Protein AF-A0A5N6THV1-F1 (afdb_monomer_lite)

Foldseek 3Di:
DDDDDWEADPDDLDLLCVLPDDYDDDPPLCDPPLCVLAVVSDPRSPGSLVCCVVPFCVPFFDPDPPRSVQLNVLSVVCVVQQDDQPDDDPVSLVVNQVSLLVVQVVVQVCCVPDLESTDDDDGSSLVSCLSSLVCQCVSNCVPPVDHHDHHPSSVVVNVVSVVD

Secondary structure (DSSP, 8-state):
-PPPPP---SS-SSHHHHTT-----SGGGGSTTHHHH-TT--SSSS-HHHHIIIIIHHHHS--STTHHHHHHHHHHHHHHHS-PPPS--HHHHHHHHHHHHHHHHHHHHHTSS-SSSSTTS--HHHHTTHHHHHHHIIIIIHHHS------HHHHHHHHHHHT-

Organism: Aspergillus avenaceus (NCBI:txid36643)

Radius of gyration: 16.64 Å; chains: 1; bounding box: 42×34×40 Å

InterPro domains:
  IPR004046 Glutathione S-transferase, C-terminal [PF00043] (98-155)
  IPR036282 Glutathione S-transferase, C-terminal domain superfamily [SSF47616] (71-153)

Sequence (164 aa):
MQPITLYVYPIGPGPNPWKVAISPSFDDVKQSPLLDLNANGRLPAVESGTIANYVIIHKISYHTFPKCHFTQQWLHFQMSGQGPQPIPQPVTIERYTAEVNRQTNVLNKVLEDREWLVGDRCTFADLCFVPWQDMVPFMLGEATGKQPEVNKVLQEKRKAMAEM

pLDDT: mean 71.25, std 14.42, range [35.53, 94.12]

Structure (mmCIF, N/CA/C/O backbone):
data_AF-A0A5N6THV1-F1
#
_entry.id   AF-A0A5N6THV1-F1
#
loop_
_atom_site.group_PDB
_atom_site.id
_atom_site.type_symbol
_atom_site.label_atom_id
_atom_site.label_alt_id
_atom_site.label_comp_id
_atom_site.label_asym_id
_atom_site.label_entity_id
_atom_site.label_seq_id
_atom_site.pdbx_PDB_ins_code
_atom_site.Cartn_x
_atom_site.Cartn_y
_atom_site.Cartn_z
_atom_site.occupancy
_atom_site.B_iso_or_equiv
_atom_site.auth_seq_id
_atom_site.auth_comp_id
_atom_site.auth_asym_id
_atom_site.auth_atom_id
_atom_site.pdbx_PDB_model_num
ATOM 1 N N . MET A 1 1 ? 24.265 -10.503 -9.768 1.00 46.81 1 MET A N 1
ATOM 2 C CA . MET A 1 1 ? 23.799 -9.171 -9.316 1.00 46.81 1 MET A CA 1
ATOM 3 C C . MET A 1 1 ? 24.765 -8.677 -8.258 1.00 46.81 1 MET A C 1
ATOM 5 O O . MET A 1 1 ? 25.197 -9.501 -7.461 1.00 46.81 1 MET A O 1
ATOM 9 N N . GLN A 1 2 ? 25.123 -7.391 -8.264 1.00 43.06 2 GLN A N 1
ATOM 10 C CA . GLN A 1 2 ? 25.889 -6.817 -7.155 1.00 43.06 2 GLN A CA 1
ATOM 11 C C . GLN A 1 2 ? 24.985 -6.629 -5.921 1.00 43.06 2 GLN A C 1
ATOM 13 O O . GLN A 1 2 ? 23.782 -6.413 -6.098 1.00 43.06 2 GLN A O 1
ATOM 18 N N . PRO A 1 3 ? 25.524 -6.739 -4.693 1.00 49.31 3 PRO A N 1
ATOM 19 C CA . PRO A 1 3 ? 24.779 -6.442 -3.474 1.00 49.31 3 PRO A CA 1
ATOM 20 C C . PRO A 1 3 ? 24.289 -4.990 -3.484 1.00 49.31 3 PRO A C 1
ATOM 22 O O . PRO A 1 3 ? 25.045 -4.085 -3.830 1.00 49.31 3 PRO A O 1
ATOM 25 N N . ILE A 1 4 ? 23.029 -4.772 -3.108 1.00 53.16 4 ILE A N 1
ATOM 26 C CA . ILE A 1 4 ? 22.456 -3.433 -2.950 1.00 53.16 4 ILE A CA 1
ATOM 27 C C . ILE A 1 4 ? 22.492 -3.100 -1.462 1.00 53.16 4 ILE A C 1
ATOM 29 O O . ILE A 1 4 ? 21.838 -3.775 -0.668 1.00 53.16 4 ILE A O 1
ATOM 33 N N . THR A 1 5 ? 23.243 -2.065 -1.093 1.00 54.91 5 THR A N 1
ATOM 34 C CA . THR A 1 5 ? 23.217 -1.510 0.263 1.00 54.91 5 THR A CA 1
ATOM 35 C C . THR A 1 5 ? 22.026 -0.574 0.380 1.00 54.91 5 THR A C 1
ATOM 37 O O . THR A 1 5 ? 21.931 0.415 -0.346 1.00 54.91 5 THR A O 1
ATOM 40 N N . LEU A 1 6 ? 21.107 -0.894 1.284 1.00 54.53 6 LEU A N 1
ATOM 41 C CA . LEU A 1 6 ? 19.957 -0.058 1.578 1.00 54.53 6 LEU A CA 1
ATOM 42 C C . LEU A 1 6 ? 20.162 0.683 2.900 1.00 54.53 6 LEU A C 1
ATOM 44 O O . LEU A 1 6 ? 20.588 0.084 3.880 1.00 54.53 6 LEU A O 1
ATOM 48 N N . TYR A 1 7 ? 19.793 1.964 2.925 1.00 55.41 7 TYR A N 1
ATOM 49 C CA . TYR A 1 7 ? 19.785 2.795 4.127 1.00 55.41 7 TYR A CA 1
ATOM 50 C C . TYR A 1 7 ? 18.351 3.199 4.491 1.00 55.41 7 TYR A C 1
ATOM 52 O O . TYR A 1 7 ? 17.634 3.819 3.703 1.00 55.41 7 TYR A O 1
ATOM 60 N N . VAL A 1 8 ? 17.943 2.837 5.698 1.00 52.19 8 VAL A N 1
ATOM 61 C CA . VAL A 1 8 ? 16.589 2.933 6.278 1.00 52.19 8 VAL A CA 1
ATOM 62 C C . VAL A 1 8 ? 16.701 2.982 7.801 1.00 52.19 8 VAL A C 1
ATOM 64 O O . VAL A 1 8 ? 17.725 2.600 8.343 1.00 52.19 8 VAL A O 1
ATOM 67 N N . TYR A 1 9 ? 15.654 3.386 8.511 1.00 55.97 9 TYR A N 1
ATOM 68 C CA . TYR A 1 9 ? 15.658 3.321 9.974 1.00 55.97 9 TYR A CA 1
ATOM 69 C C . TYR A 1 9 ? 15.409 1.893 10.487 1.00 55.97 9 TYR A C 1
ATOM 71 O O . TYR A 1 9 ? 14.667 1.153 9.837 1.00 55.97 9 TYR A O 1
ATOM 79 N N . PRO A 1 10 ? 15.953 1.521 11.663 1.00 44.00 10 PRO A N 1
ATOM 80 C CA . PRO A 1 10 ? 15.661 0.237 12.296 1.00 44.00 10 PRO A CA 1
ATOM 81 C C . PRO A 1 10 ? 14.198 0.171 12.722 1.00 44.00 10 PRO A C 1
ATOM 83 O O . PRO A 1 10 ? 13.572 -0.866 12.560 1.00 44.00 10 PRO A O 1
ATOM 86 N N . ILE A 1 11 ? 13.653 1.284 13.223 1.00 49.47 11 ILE A N 1
ATOM 87 C CA . ILE A 1 11 ? 12.260 1.461 13.642 1.00 49.47 11 ILE A CA 1
ATOM 88 C C . ILE A 1 11 ? 11.998 2.978 13.610 1.00 49.47 11 ILE A C 1
ATOM 90 O O . ILE A 1 11 ? 12.449 3.703 14.490 1.00 49.47 11 ILE A O 1
ATOM 94 N N . GLY A 1 12 ? 11.358 3.493 12.558 1.00 49.97 12 GLY A N 1
ATOM 95 C CA . GLY A 1 12 ? 10.967 4.910 12.453 1.00 49.97 12 GLY A CA 1
ATOM 96 C C . GLY A 1 12 ? 9.441 5.067 12.463 1.00 49.97 12 GLY A C 1
ATOM 97 O O . GLY A 1 12 ? 8.751 4.117 12.097 1.00 49.97 12 GLY A O 1
ATOM 98 N N . PRO A 1 13 ? 8.880 6.248 12.800 1.00 51.66 13 PRO A N 1
ATOM 99 C CA . PRO A 1 13 ? 7.427 6.452 12.939 1.00 51.66 13 PRO A CA 1
ATOM 100 C C . PRO A 1 13 ? 6.667 6.465 11.600 1.00 51.66 13 PRO A C 1
ATOM 102 O O . PRO A 1 13 ? 5.475 6.753 11.558 1.00 51.66 13 PRO A O 1
ATOM 105 N N . GLY A 1 14 ? 7.361 6.229 10.486 1.00 55.00 14 GLY A N 1
ATOM 106 C CA . GLY A 1 14 ? 6.813 6.321 9.143 1.00 55.00 14 GLY A CA 1
ATOM 107 C C . GLY A 1 14 ? 6.746 4.950 8.462 1.00 55.00 14 GLY A C 1
ATOM 108 O O . GLY A 1 14 ? 7.653 4.141 8.628 1.00 55.00 14 GLY A O 1
ATOM 109 N N . PRO A 1 15 ? 5.740 4.698 7.618 1.00 60.28 15 PRO A N 1
ATOM 110 C CA . PRO A 1 15 ? 5.576 3.430 6.895 1.00 60.28 15 PRO A CA 1
ATOM 111 C C . PRO A 1 15 ? 6.500 3.268 5.672 1.00 60.28 15 PRO A C 1
ATOM 113 O O . PRO A 1 15 ? 6.574 2.190 5.088 1.00 60.28 15 PRO A O 1
ATOM 116 N N . ASN A 1 16 ? 7.216 4.318 5.251 1.00 59.78 16 ASN A N 1
ATOM 117 C CA . ASN A 1 16 ? 8.070 4.278 4.054 1.00 59.78 16 ASN A CA 1
ATOM 118 C C . ASN A 1 16 ? 9.342 3.409 4.195 1.00 59.78 16 ASN A C 1
ATOM 120 O O . ASN A 1 16 ? 9.641 2.684 3.250 1.00 59.78 16 ASN A O 1
ATOM 124 N N . PRO A 1 17 ? 10.083 3.421 5.321 1.00 57.38 17 PRO A N 1
ATOM 125 C CA . PRO A 1 17 ? 11.212 2.513 5.553 1.00 57.38 17 PRO A CA 1
ATOM 126 C C . PRO A 1 17 ? 10.825 1.027 5.576 1.00 57.38 17 PRO A C 1
ATOM 128 O O . PRO A 1 17 ? 11.549 0.214 5.009 1.00 57.38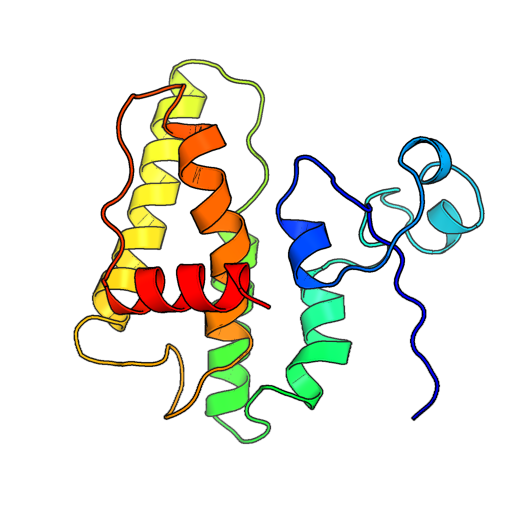 17 PRO A O 1
ATOM 131 N N . TRP A 1 18 ? 9.660 0.674 6.135 1.00 56.53 18 TRP A N 1
ATOM 132 C CA . TRP A 1 18 ? 9.138 -0.705 6.147 1.00 56.53 18 TRP A CA 1
ATOM 133 C C . TRP A 1 18 ? 8.945 -1.292 4.749 1.00 56.53 18 TRP A C 1
ATOM 135 O O . TRP A 1 18 ? 8.995 -2.503 4.575 1.00 56.53 18 TRP A O 1
ATOM 145 N N . LYS A 1 19 ? 8.786 -0.444 3.725 1.00 57.22 19 LYS A N 1
ATOM 146 C CA . LYS A 1 19 ? 8.718 -0.909 2.335 1.00 57.22 19 LYS A CA 1
ATOM 147 C C . LYS A 1 19 ? 10.029 -1.533 1.853 1.00 57.22 19 LYS A C 1
ATOM 149 O O . LYS A 1 19 ? 10.015 -2.169 0.803 1.00 57.22 19 LYS A O 1
ATOM 154 N N . VAL A 1 20 ? 11.154 -1.300 2.539 1.00 56.88 20 VAL A N 1
ATOM 155 C CA . VAL A 1 20 ? 12.478 -1.614 1.989 1.00 56.88 20 VAL A CA 1
ATOM 156 C C . VAL A 1 20 ? 13.521 -2.188 2.998 1.00 56.88 20 VAL A C 1
ATOM 158 O O . VAL A 1 20 ? 14.424 -2.863 2.534 1.00 56.88 20 VAL A O 1
ATOM 161 N N . ALA A 1 21 ? 13.414 -2.028 4.328 1.00 55.06 21 ALA A N 1
ATOM 162 C CA . ALA A 1 21 ? 14.525 -1.897 5.318 1.00 55.06 21 ALA A CA 1
ATOM 163 C C . ALA A 1 21 ? 15.512 -3.036 5.794 1.00 55.06 21 ALA A C 1
ATOM 165 O O . ALA A 1 21 ? 15.049 -4.107 6.167 1.00 55.06 21 ALA A O 1
ATOM 166 N N . ILE A 1 22 ? 16.834 -2.685 5.972 1.00 35.53 22 ILE A N 1
ATOM 167 C CA . ILE A 1 22 ? 17.839 -2.959 7.085 1.00 35.53 22 ILE A CA 1
ATOM 168 C C . ILE A 1 22 ? 18.781 -1.706 7.312 1.00 35.53 22 ILE A C 1
ATOM 170 O O . ILE A 1 22 ? 19.116 -1.044 6.338 1.00 35.53 22 ILE A O 1
ATOM 174 N N . SER A 1 23 ? 19.231 -1.390 8.556 1.00 43.69 23 SER A N 1
ATOM 175 C CA . SER A 1 23 ? 19.341 -0.049 9.240 1.00 43.69 23 SER A CA 1
ATOM 176 C C . SER A 1 23 ? 20.681 0.765 9.376 1.00 43.69 23 SER A C 1
ATOM 178 O O . SER A 1 23 ? 21.702 0.160 9.705 1.00 43.69 23 SER A O 1
ATOM 180 N N . PRO A 1 24 ? 20.652 2.138 9.356 1.00 43.88 24 PRO A N 1
ATOM 181 C CA . PRO A 1 24 ? 21.343 3.028 10.353 1.00 43.88 24 PRO A CA 1
ATOM 182 C C . PRO A 1 24 ? 20.453 4.062 11.137 1.00 43.88 24 PRO A C 1
ATOM 184 O O . PRO A 1 24 ? 19.241 4.134 10.942 1.00 43.88 24 PRO A O 1
ATOM 187 N N . SER A 1 25 ? 21.056 4.860 12.049 1.00 48.34 25 SER A N 1
ATOM 188 C CA . SER A 1 25 ? 20.403 5.765 13.040 1.00 48.34 25 SER A CA 1
ATOM 189 C C . SER A 1 25 ? 19.828 7.097 12.488 1.00 48.34 25 SER A C 1
ATOM 191 O O . SER A 1 25 ? 20.113 7.488 11.357 1.00 48.34 25 SER A O 1
ATOM 193 N N . PHE A 1 26 ? 18.987 7.790 13.280 1.00 50.44 26 PHE A N 1
ATOM 194 C CA . PHE A 1 26 ? 18.205 8.974 12.866 1.00 50.44 26 PHE A CA 1
ATOM 195 C C . PHE A 1 26 ? 19.014 10.269 12.710 1.00 50.44 26 PHE A C 1
ATOM 197 O O . PHE A 1 26 ? 18.679 11.091 11.854 1.00 50.44 26 PHE A O 1
ATOM 204 N N . ASP A 1 27 ? 20.083 10.434 13.484 1.00 58.34 27 ASP A N 1
ATOM 205 C CA . ASP A 1 27 ? 20.807 11.709 13.582 1.00 58.34 27 ASP A CA 1
ATOM 206 C C . ASP A 1 27 ? 21.721 11.970 12.370 1.00 58.34 27 ASP A C 1
ATOM 208 O O . ASP A 1 27 ? 22.050 13.114 12.048 1.00 58.34 27 ASP A O 1
ATOM 212 N N . ASP A 1 28 ? 22.047 10.917 11.618 1.00 60.56 28 ASP A N 1
ATOM 213 C CA . ASP A 1 28 ? 23.065 10.948 10.565 1.00 60.56 28 ASP A CA 1
ATOM 214 C C . ASP A 1 28 ? 22.511 11.349 9.181 1.00 60.56 28 ASP A C 1
ATOM 216 O O . ASP A 1 28 ? 23.264 11.631 8.249 1.00 60.56 28 ASP A O 1
ATOM 220 N N . VAL A 1 29 ? 21.184 11.414 9.009 1.00 62.56 29 VAL A N 1
ATOM 221 C CA . VAL A 1 29 ? 20.535 11.533 7.678 1.00 62.56 29 VAL A CA 1
ATOM 222 C C . VAL A 1 29 ? 20.649 12.911 7.033 1.00 62.56 29 VAL A C 1
ATOM 224 O O . VAL A 1 29 ? 20.341 13.079 5.852 1.00 62.56 29 VAL A O 1
ATOM 227 N N . LYS A 1 30 ? 21.052 13.913 7.818 1.00 67.06 30 LYS A N 1
ATOM 228 C CA . LYS A 1 30 ? 21.312 15.282 7.355 1.00 67.06 30 LYS A CA 1
ATOM 229 C C . LYS A 1 30 ? 22.799 15.560 7.138 1.00 67.06 30 LYS A C 1
ATOM 231 O O . LYS A 1 30 ? 23.146 16.687 6.804 1.00 67.06 30 LYS A O 1
ATOM 236 N N . GLN A 1 31 ? 23.655 14.559 7.321 1.00 66.56 31 GLN A N 1
ATOM 237 C CA . GLN A 1 31 ? 25.098 14.672 7.153 1.00 66.56 31 GLN A CA 1
ATOM 238 C C . GLN A 1 31 ? 25.563 13.899 5.911 1.00 66.56 31 GLN A C 1
ATOM 240 O O . GLN A 1 31 ? 24.892 12.982 5.426 1.00 66.56 31 GLN A O 1
ATOM 245 N N . SER A 1 32 ? 26.722 14.283 5.375 1.00 65.06 32 SER A N 1
ATOM 246 C CA . SER A 1 32 ? 27.423 13.477 4.368 1.00 65.06 32 SER A CA 1
ATOM 247 C C . SER A 1 32 ? 27.822 12.125 4.988 1.00 65.06 32 SER A C 1
ATOM 249 O O . SER A 1 32 ? 28.188 12.091 6.166 1.00 65.06 32 SER A O 1
ATOM 251 N N . PRO A 1 33 ? 27.736 11.000 4.250 1.00 65.25 33 PRO A N 1
ATOM 252 C CA . PRO A 1 33 ? 27.449 10.888 2.813 1.00 65.25 33 PRO A CA 1
ATOM 253 C C . PRO A 1 33 ? 25.958 10.751 2.460 1.00 65.25 33 PRO A C 1
ATOM 255 O O . PRO A 1 33 ? 25.606 10.703 1.284 1.00 65.25 33 PRO A O 1
ATOM 258 N N . LEU A 1 34 ? 25.055 10.668 3.443 1.00 63.53 34 LEU A N 1
ATOM 259 C CA . LEU A 1 34 ? 23.628 10.425 3.191 1.00 63.53 34 LEU A CA 1
ATOM 260 C C . LEU A 1 34 ? 22.935 11.614 2.521 1.00 63.53 34 LEU A C 1
ATOM 262 O O . LEU A 1 34 ? 22.082 11.405 1.661 1.00 63.53 34 LEU A O 1
ATOM 266 N N . LEU A 1 35 ? 23.327 12.844 2.862 1.00 66.44 35 LEU A N 1
ATOM 267 C CA . LEU A 1 35 ? 22.837 14.048 2.188 1.00 66.44 35 LEU A CA 1
ATOM 268 C C . LEU A 1 35 ? 23.281 14.114 0.715 1.00 66.44 35 LEU A C 1
ATOM 270 O O . LEU A 1 35 ? 22.527 14.590 -0.131 1.00 66.44 35 LEU A O 1
ATOM 274 N N . ASP A 1 36 ? 24.465 13.581 0.401 1.00 69.62 36 ASP A N 1
ATOM 275 C CA . ASP A 1 36 ? 24.992 13.540 -0.970 1.00 69.62 36 ASP A CA 1
ATOM 276 C C . ASP A 1 36 ? 24.231 12.519 -1.833 1.00 69.62 36 ASP A C 1
ATOM 278 O O . ASP A 1 36 ? 24.086 12.692 -3.042 1.00 69.62 36 ASP A O 1
ATOM 282 N N . LEU A 1 37 ? 23.702 11.465 -1.201 1.00 65.19 37 LEU A N 1
ATOM 283 C CA . LEU A 1 37 ? 22.850 10.455 -1.834 1.00 65.19 37 LEU A CA 1
ATOM 284 C C . LEU A 1 37 ? 21.379 10.890 -1.916 1.00 65.19 37 LEU A C 1
ATOM 286 O O . LEU A 1 37 ? 20.694 10.551 -2.880 1.00 65.19 37 LEU A O 1
ATOM 290 N N . ASN A 1 38 ? 20.895 11.635 -0.917 1.00 66.25 38 ASN A N 1
ATOM 291 C CA . ASN A 1 38 ? 19.553 12.198 -0.872 1.00 66.25 38 ASN A CA 1
ATOM 292 C C . ASN A 1 38 ? 19.580 13.673 -0.482 1.00 66.25 38 ASN A C 1
ATOM 294 O O . ASN A 1 38 ? 19.560 14.006 0.704 1.00 66.25 38 ASN A O 1
ATOM 298 N N . ALA A 1 39 ? 19.474 14.565 -1.464 1.00 65.81 39 ALA A N 1
ATOM 299 C CA . ALA A 1 39 ? 19.379 15.999 -1.200 1.00 65.81 39 ALA A CA 1
ATOM 300 C C . ALA A 1 39 ? 18.146 16.385 -0.347 1.00 65.81 39 ALA A C 1
ATOM 302 O O . ALA A 1 39 ? 18.146 17.425 0.308 1.00 65.81 39 ALA A O 1
ATOM 303 N N . ASN A 1 40 ? 17.099 15.545 -0.296 1.00 65.88 40 ASN A N 1
ATOM 304 C CA . ASN A 1 40 ? 15.937 15.737 0.585 1.00 65.88 40 ASN A CA 1
ATOM 305 C C . ASN A 1 40 ? 16.284 15.450 2.068 1.00 65.88 40 ASN A C 1
ATOM 307 O O . ASN A 1 40 ? 15.559 15.837 2.992 1.00 65.88 40 ASN A O 1
ATOM 311 N N . GLY A 1 41 ? 17.395 14.747 2.323 1.00 62.78 41 GLY A N 1
ATOM 312 C CA . GLY A 1 41 ? 17.841 14.310 3.646 1.00 62.78 41 GLY A CA 1
ATOM 313 C C . GLY A 1 41 ? 16.758 13.525 4.387 1.00 62.78 41 GLY A C 1
ATOM 314 O O . GLY A 1 41 ? 16.507 13.778 5.566 1.00 62.78 41 GLY A O 1
ATOM 315 N N . ARG A 1 42 ? 16.010 12.687 3.664 1.00 62.38 42 ARG A N 1
ATOM 316 C CA . ARG A 1 42 ? 14.976 11.794 4.203 1.00 62.38 42 ARG A CA 1
ATOM 317 C C . ARG A 1 42 ? 15.416 10.353 3.985 1.00 62.38 42 ARG A C 1
ATOM 319 O O . ARG A 1 42 ? 16.215 10.085 3.090 1.00 62.38 42 ARG A O 1
ATOM 326 N N . LEU A 1 43 ? 14.881 9.426 4.774 1.00 57.88 43 LEU A N 1
ATOM 327 C CA . LEU A 1 43 ? 15.020 8.004 4.475 1.00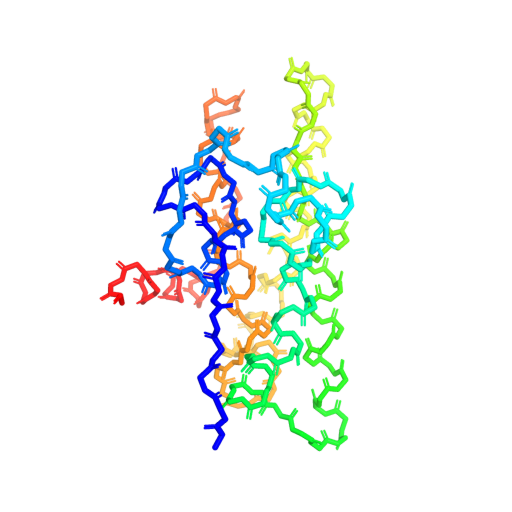 57.88 43 LEU A CA 1
ATOM 328 C C . LEU A 1 43 ? 13.710 7.392 3.957 1.00 57.88 43 LEU A C 1
ATOM 330 O O . LEU A 1 43 ? 12.626 7.815 4.377 1.00 57.88 43 LEU A O 1
ATOM 334 N N . PRO A 1 44 ? 13.800 6.361 3.096 1.00 55.34 44 PRO A N 1
ATOM 335 C CA . PRO A 1 44 ? 15.037 5.838 2.495 1.00 55.34 44 PRO A CA 1
ATOM 336 C C . PRO A 1 44 ? 15.759 6.871 1.609 1.00 55.34 44 PRO A C 1
ATOM 338 O O . PRO A 1 44 ? 15.136 7.805 1.109 1.00 55.34 44 PRO A O 1
ATOM 341 N N . ALA A 1 45 ? 17.089 6.751 1.494 1.00 52.41 45 ALA A N 1
ATOM 342 C CA . ALA A 1 45 ? 17.926 7.738 0.794 1.00 52.41 45 ALA A CA 1
ATOM 343 C C . ALA A 1 45 ? 17.543 7.892 -0.695 1.00 52.41 45 ALA A C 1
ATOM 345 O O . ALA A 1 45 ? 17.726 8.936 -1.303 1.00 52.41 45 ALA A O 1
ATOM 346 N N . VAL A 1 46 ? 16.932 6.869 -1.283 1.00 54.84 46 VAL A N 1
ATOM 347 C CA . VAL A 1 46 ? 16.216 6.993 -2.554 1.00 54.84 46 VAL A CA 1
ATOM 348 C C . VAL A 1 46 ? 14.727 6.865 -2.252 1.00 54.84 46 VAL A C 1
ATOM 350 O O . VAL A 1 46 ? 14.346 6.059 -1.406 1.00 54.84 46 VAL A O 1
ATOM 353 N N . GLU A 1 47 ? 13.883 7.646 -2.929 1.00 60.47 47 GLU A N 1
ATOM 354 C CA . GLU A 1 47 ? 12.428 7.612 -2.740 1.00 60.47 47 GLU A CA 1
ATOM 355 C C . GLU A 1 47 ? 11.899 6.169 -2.724 1.00 60.47 47 GLU A C 1
ATOM 357 O O . GLU A 1 47 ? 12.192 5.375 -3.620 1.00 60.47 47 GLU A O 1
ATOM 362 N N . SER A 1 48 ? 11.116 5.816 -1.698 1.00 60.53 48 SER A N 1
ATOM 363 C CA . SER A 1 48 ? 10.702 4.421 -1.453 1.00 60.53 48 SER A CA 1
ATOM 364 C C . SER A 1 48 ? 9.968 3.787 -2.643 1.00 60.53 48 SER A C 1
ATOM 366 O O . SER A 1 48 ? 10.144 2.601 -2.911 1.00 60.53 48 SER A O 1
ATOM 368 N N . GLY A 1 49 ? 9.212 4.580 -3.411 1.00 55.91 49 GLY A N 1
ATOM 369 C CA . GLY A 1 49 ? 8.584 4.139 -4.659 1.00 55.91 49 GLY A CA 1
ATOM 370 C C . GLY A 1 49 ? 9.581 3.864 -5.786 1.00 55.91 49 GLY A C 1
ATOM 371 O O . GLY A 1 49 ? 9.404 2.922 -6.551 1.00 55.91 49 GLY A O 1
ATOM 372 N N . THR A 1 50 ? 10.673 4.624 -5.858 1.00 59.53 50 THR A N 1
ATOM 373 C CA . THR A 1 50 ? 11.762 4.415 -6.822 1.00 59.53 50 THR A CA 1
ATOM 374 C C . THR A 1 50 ? 12.600 3.190 -6.457 1.00 59.53 50 THR A C 1
ATOM 376 O O . THR A 1 50 ? 12.944 2.403 -7.335 1.00 59.53 50 THR A O 1
ATOM 379 N N . ILE A 1 51 ? 12.862 2.954 -5.167 1.00 60.72 51 ILE A N 1
ATOM 380 C CA . ILE A 1 51 ? 13.501 1.709 -4.707 1.00 60.72 51 ILE A CA 1
ATOM 381 C C . ILE A 1 51 ? 12.588 0.509 -4.960 1.00 60.72 51 ILE A C 1
ATOM 383 O O . ILE A 1 51 ? 13.062 -0.518 -5.441 1.00 60.72 51 ILE A O 1
ATOM 387 N N . ALA A 1 52 ? 11.282 0.631 -4.704 1.00 56.97 52 ALA A N 1
ATOM 388 C CA . ALA A 1 52 ? 10.323 -0.413 -5.051 1.00 56.97 52 ALA A CA 1
ATOM 389 C C . ALA A 1 52 ? 10.349 -0.699 -6.563 1.00 56.97 52 ALA A C 1
ATOM 391 O O . ALA A 1 52 ? 10.439 -1.862 -6.958 1.00 56.97 52 ALA A O 1
ATOM 392 N N . ASN A 1 53 ? 10.382 0.348 -7.398 1.00 59.06 53 ASN A N 1
ATOM 393 C CA . ASN A 1 53 ? 10.537 0.225 -8.848 1.00 59.06 53 ASN A CA 1
ATOM 394 C C . ASN A 1 53 ? 11.840 -0.481 -9.262 1.00 59.06 53 ASN A C 1
ATOM 396 O O . ASN A 1 53 ? 11.830 -1.250 -10.216 1.00 59.06 53 ASN A O 1
ATOM 400 N N . TYR A 1 54 ? 12.949 -0.251 -8.558 1.00 59.94 54 TYR A N 1
ATOM 401 C CA . TYR A 1 54 ? 14.259 -0.788 -8.939 1.00 59.94 54 TYR A CA 1
ATOM 402 C C . TYR A 1 54 ? 14.555 -2.185 -8.361 1.00 59.94 54 TYR A C 1
ATOM 404 O O . TYR A 1 54 ? 15.101 -3.042 -9.046 1.00 59.94 54 TYR A O 1
ATOM 412 N N . VAL A 1 55 ? 14.202 -2.454 -7.103 1.00 55.72 55 VAL A N 1
ATOM 413 C CA . VAL A 1 55 ? 14.586 -3.688 -6.386 1.00 55.72 55 VAL A CA 1
ATOM 414 C C . VAL A 1 55 ? 13.451 -4.709 -6.355 1.00 55.72 55 VAL A C 1
ATOM 416 O O . VAL A 1 55 ? 13.682 -5.912 -6.493 1.00 55.72 55 VAL A O 1
ATOM 419 N N . ILE A 1 56 ? 12.217 -4.237 -6.173 1.00 56.28 56 ILE A N 1
ATOM 420 C CA . ILE A 1 56 ? 11.069 -5.087 -5.848 1.00 56.28 56 ILE A CA 1
ATOM 421 C C . ILE A 1 56 ? 10.289 -5.458 -7.115 1.00 56.28 56 ILE A C 1
ATOM 423 O O . ILE A 1 56 ? 9.920 -6.624 -7.274 1.00 56.28 56 ILE A O 1
ATOM 427 N N . ILE A 1 57 ? 10.131 -4.536 -8.077 1.00 55.38 57 ILE A N 1
ATOM 428 C CA . ILE A 1 57 ? 9.479 -4.840 -9.364 1.00 55.38 57 ILE A CA 1
ATOM 429 C C . ILE A 1 57 ? 10.186 -5.981 -10.089 1.00 55.38 57 ILE A C 1
ATOM 431 O O . ILE A 1 57 ? 9.521 -6.875 -10.607 1.00 55.38 57 ILE A O 1
ATOM 435 N N . HIS A 1 58 ? 11.519 -6.015 -10.081 1.00 56.19 58 HIS A N 1
ATOM 436 C CA . HIS A 1 58 ? 12.269 -7.058 -10.781 1.00 56.19 58 HIS A CA 1
ATOM 437 C C . HIS A 1 58 ? 12.095 -8.465 -10.192 1.00 56.19 58 HIS A C 1
ATOM 439 O O . HIS A 1 58 ? 12.238 -9.434 -10.937 1.00 56.19 58 HIS A O 1
ATOM 445 N N . LYS A 1 59 ? 11.719 -8.602 -8.912 1.00 65.62 59 LYS A N 1
ATOM 446 C CA . LYS A 1 59 ? 11.532 -9.910 -8.257 1.00 65.62 59 LYS A CA 1
ATOM 447 C C . LYS A 1 59 ? 10.067 -10.319 -8.083 1.00 65.62 59 LYS A C 1
ATOM 449 O O . LYS A 1 59 ? 9.754 -11.489 -8.275 1.00 65.62 59 LYS A O 1
ATOM 454 N N . ILE A 1 60 ? 9.174 -9.383 -7.748 1.00 73.44 60 ILE A N 1
ATOM 455 C CA . ILE A 1 60 ? 7.773 -9.667 -7.379 1.00 73.44 60 ILE A CA 1
ATOM 456 C C . ILE A 1 60 ? 6.767 -8.778 -8.132 1.00 73.44 60 ILE A C 1
ATOM 458 O O . ILE A 1 60 ? 5.842 -8.201 -7.559 1.00 73.44 60 ILE A O 1
ATOM 462 N N . SER A 1 61 ? 6.942 -8.669 -9.451 1.00 82.19 61 SER A N 1
ATOM 463 C CA . SER A 1 61 ? 5.975 -8.027 -10.348 1.00 82.19 61 SER A CA 1
ATOM 464 C C . SER A 1 61 ? 5.789 -8.787 -11.663 1.00 82.19 61 SER A C 1
ATOM 466 O O . SER A 1 61 ? 6.482 -9.767 -11.951 1.00 82.19 61 SER A O 1
ATOM 468 N N . TYR A 1 62 ? 4.820 -8.347 -12.462 1.00 86.06 62 TYR A N 1
ATOM 469 C CA . TYR A 1 62 ? 4.734 -8.674 -13.879 1.00 86.06 62 TYR A CA 1
ATOM 470 C C . TYR A 1 62 ? 5.663 -7.775 -14.697 1.00 86.06 62 TYR A C 1
ATOM 472 O O . TYR A 1 62 ? 5.789 -6.584 -14.422 1.00 86.06 62 TYR A O 1
ATOM 480 N N . HIS A 1 63 ? 6.239 -8.346 -15.756 1.00 86.19 63 HIS A N 1
ATOM 481 C CA . HIS A 1 63 ? 7.140 -7.653 -16.691 1.00 86.19 63 HIS A CA 1
ATOM 482 C C . HIS A 1 63 ? 6.533 -7.450 -18.078 1.00 86.19 63 HIS A C 1
ATOM 484 O O . HIS A 1 63 ? 7.104 -6.765 -18.918 1.00 86.19 63 HIS A O 1
ATOM 490 N N . THR A 1 64 ? 5.364 -8.038 -18.324 1.00 87.75 64 THR A N 1
ATOM 491 C CA . THR A 1 64 ? 4.685 -7.994 -19.616 1.00 87.75 64 THR A CA 1
ATOM 492 C C . THR A 1 64 ? 3.543 -6.988 -19.618 1.00 87.75 64 THR A C 1
ATOM 494 O O . THR A 1 64 ? 2.859 -6.766 -18.612 1.00 87.75 64 THR A O 1
ATOM 497 N N . PHE A 1 65 ? 3.317 -6.387 -20.784 1.00 89.56 65 PHE A N 1
ATOM 498 C CA . PHE A 1 65 ? 2.152 -5.549 -21.027 1.00 89.56 65 PHE A CA 1
ATOM 499 C C . PHE A 1 65 ? 0.858 -6.393 -21.010 1.00 89.56 65 PHE A C 1
ATOM 501 O O . PHE A 1 65 ? 0.870 -7.516 -21.517 1.00 89.56 65 PHE A O 1
ATOM 508 N N . PRO A 1 66 ? -0.264 -5.885 -20.455 1.00 92.56 66 PRO A N 1
ATOM 509 C CA . PRO A 1 66 ? -0.414 -4.601 -19.755 1.00 92.56 66 PRO A CA 1
ATOM 510 C C . PRO A 1 66 ? -0.122 -4.676 -18.247 1.00 92.56 66 PRO A C 1
ATOM 512 O O . PRO A 1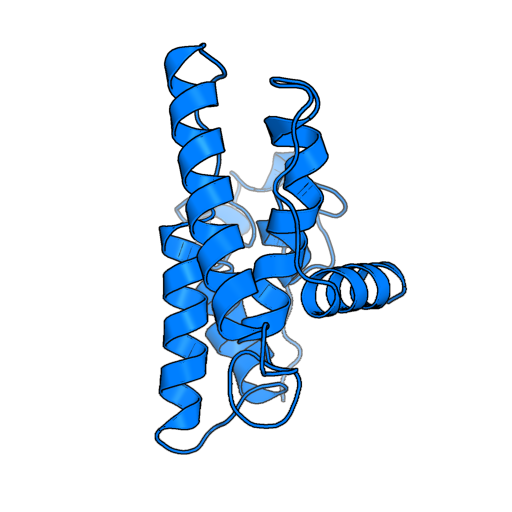 66 ? -0.073 -3.646 -17.577 1.00 92.56 66 PRO A O 1
ATOM 515 N N . LYS A 1 67 ? 0.077 -5.881 -17.697 1.00 92.25 67 LYS A N 1
ATOM 516 C CA . LYS A 1 67 ? 0.124 -6.125 -16.247 1.00 92.25 67 LYS A CA 1
ATOM 517 C C . LYS A 1 67 ? 1.206 -5.312 -15.528 1.00 92.25 67 LYS A C 1
ATOM 519 O O . LYS A 1 67 ? 0.937 -4.804 -14.443 1.00 92.25 67 LYS A O 1
ATOM 524 N N . CYS A 1 68 ? 2.382 -5.121 -16.132 1.00 87.31 68 CYS A N 1
ATOM 525 C CA . CYS A 1 68 ? 3.437 -4.286 -15.543 1.00 87.31 68 CYS A CA 1
ATOM 526 C C . CYS A 1 68 ? 2.974 -2.835 -15.296 1.00 87.31 68 CYS A C 1
ATOM 528 O O . CYS A 1 68 ? 3.223 -2.274 -14.228 1.00 87.31 68 CYS A O 1
ATOM 530 N N . HIS A 1 69 ? 2.201 -2.254 -16.215 1.00 88.50 69 HIS A N 1
ATOM 531 C CA . HIS A 1 69 ? 1.690 -0.888 -16.081 1.00 88.50 69 HIS A CA 1
ATOM 532 C C . HIS A 1 69 ? 0.566 -0.802 -15.049 1.00 88.50 69 HIS A C 1
ATOM 534 O O . HIS A 1 69 ? 0.523 0.149 -14.275 1.00 88.50 69 HIS A O 1
ATOM 540 N N . PHE A 1 70 ? -0.297 -1.818 -14.956 1.00 93.56 70 PHE A N 1
ATOM 541 C CA . PHE A 1 70 ? -1.307 -1.865 -13.896 1.00 93.56 70 PHE A CA 1
ATOM 542 C C . PHE A 1 70 ? -0.681 -1.959 -12.507 1.00 93.56 70 PHE A C 1
ATOM 544 O O . PHE A 1 70 ? -1.136 -1.286 -11.587 1.00 93.56 70 PHE A O 1
ATOM 551 N N . THR A 1 71 ? 0.405 -2.720 -12.345 1.00 89.94 71 THR A N 1
ATOM 552 C CA . THR A 1 71 ? 1.106 -2.746 -11.056 1.00 89.94 71 THR A CA 1
ATOM 553 C C . THR A 1 71 ? 1.729 -1.387 -10.706 1.00 89.94 71 THR A C 1
ATOM 555 O O . THR A 1 71 ? 1.628 -0.941 -9.565 1.00 89.94 71 THR A O 1
ATOM 558 N N . GLN A 1 72 ? 2.286 -0.668 -11.688 1.00 87.56 72 GLN A N 1
ATOM 559 C CA . GLN A 1 72 ? 2.797 0.694 -11.483 1.00 87.56 72 GLN A CA 1
ATOM 560 C C . GLN A 1 72 ? 1.678 1.701 -11.189 1.00 87.56 72 GLN A C 1
ATOM 562 O O . GLN A 1 72 ? 1.863 2.599 -10.371 1.00 87.56 72 GLN A O 1
ATOM 567 N N . GLN A 1 73 ? 0.509 1.555 -11.817 1.00 92.00 73 GLN A N 1
ATOM 568 C CA . GLN A 1 73 ? -0.659 2.394 -11.548 1.00 92.00 73 GLN A CA 1
ATOM 569 C C . GLN A 1 73 ? -1.057 2.325 -10.070 1.00 92.00 73 GLN A C 1
ATOM 571 O O . GLN A 1 73 ? -1.284 3.362 -9.452 1.00 92.00 73 GLN A O 1
ATOM 576 N N . TRP A 1 74 ? -1.095 1.124 -9.486 1.00 91.81 74 TRP A N 1
ATOM 577 C CA . TRP A 1 74 ? -1.402 0.944 -8.066 1.00 91.81 74 TRP A CA 1
ATOM 578 C C . TRP A 1 74 ? -0.349 1.558 -7.145 1.00 91.81 74 TRP A C 1
ATOM 580 O O . TRP A 1 74 ? -0.708 2.182 -6.149 1.00 91.81 74 TRP A O 1
ATOM 590 N N . LEU A 1 75 ? 0.934 1.469 -7.500 1.00 86.56 75 LEU A N 1
ATOM 591 C CA . LEU A 1 75 ? 1.988 2.159 -6.755 1.00 86.56 75 LEU A CA 1
ATOM 592 C C . LEU A 1 75 ? 1.827 3.680 -6.809 1.00 86.56 75 LEU A C 1
ATOM 594 O O . LEU A 1 75 ? 1.920 4.334 -5.776 1.00 86.56 75 LEU A O 1
ATOM 598 N N . HIS A 1 76 ? 1.548 4.259 -7.977 1.00 85.56 76 HIS A N 1
ATOM 599 C CA . HIS A 1 76 ? 1.295 5.699 -8.084 1.00 85.56 76 HIS A CA 1
ATOM 600 C C . HIS A 1 76 ? 0.032 6.116 -7.323 1.00 85.56 76 HIS A C 1
ATOM 602 O O . HIS A 1 76 ? 0.040 7.148 -6.652 1.00 85.56 76 HIS A O 1
ATOM 608 N N . PHE A 1 77 ? -1.023 5.294 -7.349 1.00 89.81 77 PHE A N 1
ATOM 609 C CA . PHE A 1 77 ? -2.213 5.510 -6.528 1.00 89.81 77 PHE A CA 1
ATOM 610 C C . PHE A 1 77 ? -1.850 5.551 -5.039 1.00 89.81 77 PHE A C 1
ATOM 612 O O . PHE A 1 77 ? -2.174 6.522 -4.359 1.00 89.81 77 PHE A O 1
ATOM 619 N N . GLN A 1 78 ? -1.082 4.568 -4.561 1.00 86.06 78 GLN A N 1
ATOM 620 C CA . GLN A 1 78 ? -0.573 4.520 -3.193 1.00 86.06 78 GLN A CA 1
ATOM 621 C C . GLN A 1 78 ? 0.258 5.763 -2.838 1.00 86.06 78 GLN A C 1
ATOM 623 O O . GLN A 1 78 ? 0.004 6.381 -1.810 1.00 86.06 78 GLN A O 1
ATOM 628 N N . MET A 1 79 ? 1.220 6.155 -3.675 1.00 81.94 79 MET A N 1
ATOM 629 C CA . MET A 1 79 ? 2.117 7.287 -3.402 1.00 81.94 79 MET A CA 1
ATOM 630 C C . MET A 1 79 ? 1.394 8.636 -3.396 1.00 81.94 79 MET A C 1
ATOM 632 O O . MET A 1 79 ? 1.743 9.517 -2.617 1.00 81.94 79 MET A O 1
ATOM 636 N N . SER A 1 80 ? 0.397 8.799 -4.268 1.00 80.62 80 SER A N 1
ATOM 637 C CA . SER A 1 80 ? -0.407 10.025 -4.346 1.00 80.62 80 SER A CA 1
ATOM 638 C C . SER A 1 80 ? -1.407 10.151 -3.196 1.00 80.62 80 SER A C 1
ATOM 640 O O . SER A 1 80 ? -1.767 11.262 -2.812 1.00 80.62 80 SER A O 1
ATOM 642 N N . GLY A 1 81 ? -1.858 9.015 -2.660 1.00 75.06 81 GLY A N 1
ATOM 643 C CA . GLY A 1 81 ? -2.941 8.954 -1.692 1.00 75.06 81 GLY A CA 1
ATOM 644 C C . GLY A 1 81 ? -2.497 8.764 -0.241 1.00 75.06 81 GLY A C 1
ATOM 645 O O . GLY A 1 81 ? -3.030 9.413 0.660 1.00 75.06 81 GLY A O 1
ATOM 646 N N . GLN A 1 82 ? -1.547 7.868 0.012 1.00 71.56 82 GLN A N 1
ATOM 647 C CA . GLN A 1 82 ? -1.082 7.530 1.355 1.00 71.56 82 GLN A CA 1
ATOM 648 C C . GLN A 1 82 ? 0.244 8.241 1.610 1.00 71.56 82 GLN A C 1
ATOM 650 O O . GLN A 1 82 ? 1.314 7.769 1.217 1.00 71.56 82 GLN A O 1
ATOM 655 N N . GLY A 1 83 ? 0.143 9.411 2.239 1.00 65.94 83 GLY A N 1
ATOM 656 C CA . GLY A 1 83 ? 1.263 10.290 2.549 1.00 65.94 83 GLY A CA 1
ATOM 657 C C . GLY A 1 83 ? 1.234 10.794 3.994 1.00 65.94 83 GLY A C 1
ATOM 658 O O . GLY A 1 83 ? 0.226 10.646 4.690 1.00 65.94 83 GLY A O 1
ATOM 659 N N . PRO A 1 84 ? 2.353 11.367 4.472 1.00 58.84 84 PRO A N 1
ATOM 660 C CA . PRO A 1 84 ? 2.483 11.828 5.845 1.00 58.84 84 PRO A CA 1
ATOM 661 C C . PRO A 1 84 ? 1.466 12.918 6.178 1.00 58.84 84 PRO A C 1
ATOM 663 O O . PRO A 1 84 ? 1.217 13.839 5.397 1.00 58.84 84 PRO A O 1
ATOM 666 N N . GLN A 1 85 ? 0.916 12.800 7.381 1.00 62.53 85 GLN A N 1
ATOM 667 C CA . GLN A 1 85 ? -0.083 13.707 7.909 1.00 62.53 85 GLN A CA 1
ATOM 668 C C . GLN A 1 85 ? 0.561 15.012 8.414 1.00 62.53 85 GLN A C 1
ATOM 670 O O . GLN A 1 85 ? 1.559 14.956 9.131 1.00 62.53 85 GLN A O 1
ATOM 675 N N . PRO A 1 86 ? 0.027 16.196 8.072 1.00 57.03 86 PRO A N 1
ATOM 676 C CA . PRO A 1 86 ? 0.363 17.452 8.705 1.00 57.03 86 PRO A CA 1
ATOM 677 C C . PRO A 1 86 ? -0.249 17.495 10.105 1.00 57.03 86 PRO A C 1
ATOM 679 O O . PRO A 1 86 ? -1.177 16.758 10.432 1.00 57.03 86 PRO A O 1
ATOM 682 N N . ILE A 1 87 ? 0.303 18.403 10.903 1.00 58.34 87 ILE A N 1
ATOM 683 C CA . ILE A 1 87 ? 0.048 18.619 12.330 1.00 58.34 87 ILE A CA 1
ATOM 684 C C . ILE A 1 87 ? -1.447 18.445 12.687 1.00 58.34 87 ILE A C 1
ATOM 686 O O . ILE A 1 87 ? -2.306 19.007 11.992 1.00 58.34 87 ILE A O 1
ATOM 690 N N . PRO A 1 88 ? -1.767 17.692 13.759 1.00 60.78 88 PRO A N 1
ATOM 691 C CA . PRO A 1 88 ? -3.141 17.381 14.134 1.00 60.78 88 PRO A CA 1
ATOM 692 C C . PRO A 1 88 ? -3.907 18.652 14.513 1.00 60.78 88 PRO A C 1
ATOM 694 O O . PRO A 1 88 ? -3.657 19.286 15.535 1.00 60.78 88 PRO A O 1
ATOM 697 N N . GLN A 1 89 ? -4.855 19.016 13.658 1.00 66.31 89 GLN A N 1
ATOM 698 C CA . GLN A 1 89 ? -5.881 20.026 13.873 1.00 66.31 89 GLN A CA 1
ATOM 699 C C . GLN A 1 89 ? -7.224 19.369 13.516 1.00 66.31 89 GLN A C 1
ATOM 701 O O . GLN A 1 89 ? -7.251 18.505 12.639 1.00 66.31 89 GLN A O 1
ATOM 706 N N . PRO A 1 90 ? -8.357 19.748 14.128 1.00 66.56 90 PRO A N 1
ATOM 707 C CA . PRO A 1 90 ? -9.634 19.064 13.889 1.00 66.56 90 PRO A CA 1
ATOM 708 C C . PRO A 1 90 ? -10.006 18.939 12.399 1.00 66.56 90 PRO A C 1
ATOM 710 O O . PRO A 1 90 ? -10.333 17.855 11.922 1.00 66.56 90 PRO A O 1
ATOM 713 N N . VAL A 1 91 ? -9.827 20.019 11.629 1.00 70.19 91 VAL A N 1
ATOM 714 C CA . VAL A 1 91 ? -10.077 20.041 10.176 1.00 70.19 91 VAL A CA 1
ATOM 715 C C . VAL A 1 91 ? -9.131 19.132 9.385 1.00 70.19 91 VAL A C 1
ATOM 717 O O . VAL A 1 91 ? -9.518 18.565 8.361 1.00 70.19 91 VAL A O 1
ATOM 720 N N . THR A 1 92 ? -7.881 18.970 9.836 1.00 73.88 92 THR A N 1
ATOM 721 C CA . THR A 1 92 ? -6.938 18.071 9.167 1.00 73.88 92 THR A CA 1
ATOM 722 C C . THR A 1 92 ? -7.328 16.628 9.457 1.00 73.88 92 THR A C 1
ATOM 724 O O . THR A 1 92 ? -7.462 15.855 8.513 1.00 73.88 92 THR A O 1
ATOM 727 N N . ILE A 1 93 ? -7.636 16.287 10.710 1.00 75.62 93 ILE A N 1
ATOM 728 C CA . ILE A 1 93 ? -8.061 14.938 11.113 1.00 75.62 93 ILE A CA 1
ATOM 729 C C . ILE A 1 93 ? -9.268 14.462 10.296 1.00 75.62 93 ILE A C 1
ATOM 731 O O . ILE A 1 93 ? -9.221 13.369 9.731 1.00 75.62 93 ILE A O 1
ATOM 735 N N . GLU A 1 94 ? -10.321 15.274 10.172 1.00 77.19 94 GLU A N 1
ATOM 736 C CA . GLU A 1 94 ? -11.514 14.903 9.398 1.00 77.19 94 GLU A CA 1
ATOM 737 C C . GLU A 1 94 ? -11.196 14.660 7.921 1.00 77.19 94 GLU A C 1
ATOM 739 O O . GLU A 1 94 ? -11.534 13.607 7.373 1.00 77.19 94 GLU A O 1
ATOM 744 N N . ARG A 1 95 ? -10.491 15.601 7.279 1.00 80.25 95 ARG A N 1
ATOM 745 C CA . ARG A 1 95 ? -10.114 15.491 5.863 1.00 80.25 95 ARG A CA 1
ATOM 746 C C . ARG A 1 95 ? -9.300 14.228 5.597 1.00 80.25 95 ARG A C 1
ATOM 748 O O . ARG A 1 95 ? -9.509 13.547 4.596 1.00 80.25 95 ARG A O 1
ATOM 755 N N . TYR A 1 96 ? -8.370 13.914 6.487 1.00 78.50 96 TYR A N 1
ATOM 756 C CA . TYR A 1 96 ? -7.494 12.766 6.320 1.00 78.50 96 TYR A CA 1
ATOM 757 C C . TYR A 1 96 ? -8.150 11.442 6.652 1.00 78.50 96 TYR A C 1
ATOM 759 O O . TYR A 1 96 ? -7.901 10.459 5.959 1.00 78.50 96 TYR A O 1
ATOM 767 N N . THR A 1 97 ? -9.047 11.430 7.632 1.00 78.56 97 THR A N 1
ATOM 768 C CA . THR A 1 97 ? -9.921 10.284 7.882 1.00 78.56 97 THR A CA 1
ATOM 769 C C . THR A 1 97 ? -10.755 9.979 6.641 1.00 78.56 97 THR A C 1
ATOM 771 O O . THR A 1 97 ? -10.804 8.833 6.195 1.00 78.56 97 THR A O 1
ATOM 774 N N . ALA A 1 98 ? -11.357 11.004 6.030 1.00 82.88 98 ALA A N 1
ATOM 775 C CA . ALA A 1 98 ? -12.126 10.846 4.800 1.00 82.88 98 ALA A CA 1
ATOM 776 C C . ALA A 1 98 ? -11.268 10.292 3.652 1.00 82.88 98 ALA A C 1
ATOM 778 O O . ALA A 1 98 ? -11.707 9.385 2.946 1.00 82.88 98 ALA A O 1
ATOM 779 N N . GLU A 1 99 ? -10.037 10.778 3.495 1.00 85.12 99 GLU A N 1
ATOM 780 C CA . GLU A 1 99 ? -9.149 10.331 2.420 1.00 85.12 99 GLU A CA 1
ATOM 781 C C . GLU A 1 99 ? -8.638 8.893 2.620 1.00 85.12 99 GLU A C 1
ATOM 783 O O . GLU A 1 99 ? -8.645 8.097 1.677 1.00 85.12 99 GLU A O 1
ATOM 788 N N . VAL A 1 100 ? -8.287 8.511 3.852 1.00 82.06 100 VAL A N 1
ATOM 789 C CA . VAL A 1 100 ? -7.931 7.125 4.204 1.00 82.06 100 VAL A CA 1
ATOM 790 C C . VAL A 1 100 ? -9.112 6.180 3.966 1.00 82.06 100 VAL A C 1
ATOM 792 O O . VAL A 1 100 ? -8.936 5.109 3.375 1.00 82.06 100 VAL A O 1
ATOM 795 N N . ASN A 1 101 ? -10.326 6.582 4.354 1.00 83.94 101 ASN A N 1
ATOM 796 C CA . ASN A 1 101 ? -11.543 5.811 4.096 1.00 83.94 101 ASN A CA 1
ATOM 797 C C . ASN A 1 101 ? -11.801 5.662 2.592 1.00 83.94 101 ASN A C 1
ATOM 799 O O . ASN A 1 101 ? -12.072 4.561 2.117 1.00 83.94 101 ASN A O 1
ATOM 803 N N . ARG A 1 102 ? -11.669 6.747 1.819 1.00 89.19 102 ARG A N 1
ATOM 804 C CA . ARG A 1 102 ? -11.869 6.739 0.363 1.00 89.19 102 ARG A CA 1
ATOM 805 C C . ARG A 1 102 ? -10.943 5.736 -0.319 1.00 89.19 102 ARG A C 1
ATOM 807 O O . ARG A 1 102 ? -11.397 4.949 -1.144 1.00 89.19 102 ARG A O 1
ATOM 814 N N . GLN A 1 103 ? -9.660 5.738 0.031 1.00 88.06 103 GLN A N 1
ATOM 815 C CA . GLN A 1 103 ? -8.687 4.815 -0.555 1.00 88.06 103 GLN A CA 1
ATOM 816 C C . GLN A 1 103 ? -8.917 3.374 -0.119 1.00 88.06 103 GLN A C 1
ATOM 818 O O . GLN A 1 103 ? -8.862 2.472 -0.952 1.00 88.06 103 GLN A O 1
ATOM 823 N N . THR A 1 104 ? -9.223 3.155 1.160 1.00 86.75 104 THR A N 1
ATOM 824 C CA . THR A 1 104 ? -9.528 1.811 1.665 1.00 86.75 104 THR A CA 1
ATOM 825 C C . THR A 1 104 ? -10.761 1.235 0.971 1.00 86.75 104 THR A C 1
ATOM 827 O O . THR A 1 104 ? -10.738 0.084 0.548 1.00 86.75 104 THR A O 1
ATOM 830 N N . ASN A 1 105 ? -11.785 2.053 0.720 1.00 89.50 105 ASN A N 1
ATOM 831 C CA . ASN A 1 105 ? -12.968 1.639 -0.033 1.00 89.50 105 ASN A CA 1
ATOM 832 C C . ASN A 1 105 ? -12.657 1.281 -1.493 1.00 89.50 105 ASN A C 1
ATOM 834 O O . ASN A 1 105 ? -13.233 0.328 -2.014 1.00 89.50 105 ASN A O 1
ATOM 838 N N . VAL A 1 106 ? -11.728 1.987 -2.150 1.00 92.44 106 VAL A N 1
ATOM 839 C CA . VAL A 1 106 ? -11.260 1.607 -3.496 1.00 92.44 106 VAL A CA 1
ATOM 840 C C . VAL A 1 106 ? -10.620 0.217 -3.470 1.00 92.44 106 VAL A C 1
ATOM 842 O O . VAL A 1 106 ? -10.959 -0.621 -4.304 1.00 92.44 106 VAL A O 1
ATOM 845 N N . LEU A 1 107 ? -9.742 -0.052 -2.498 1.00 91.75 107 LEU A N 1
ATOM 846 C CA . LEU A 1 107 ? -9.108 -1.367 -2.351 1.00 91.75 107 LEU A CA 1
ATOM 847 C C . LEU A 1 107 ? -10.144 -2.455 -2.055 1.00 91.75 107 LEU A C 1
ATOM 849 O O . LEU A 1 107 ? -10.138 -3.493 -2.711 1.00 91.75 107 LEU A O 1
ATOM 853 N N . ASN A 1 108 ? -11.070 -2.199 -1.127 1.00 90.69 108 ASN A N 1
ATOM 854 C CA . ASN A 1 108 ? -12.133 -3.137 -0.777 1.00 90.69 108 ASN A CA 1
ATOM 855 C C . ASN A 1 108 ? -12.990 -3.505 -1.982 1.00 90.69 108 ASN A C 1
ATOM 857 O O . ASN A 1 108 ? -13.328 -4.674 -2.136 1.00 90.69 108 ASN A O 1
ATOM 861 N N . LYS A 1 109 ? -13.326 -2.520 -2.824 1.00 92.31 109 LYS A N 1
ATOM 862 C CA . LYS A 1 109 ? -14.172 -2.742 -3.993 1.00 92.31 109 LYS A CA 1
ATOM 863 C C . LYS A 1 109 ? -13.477 -3.587 -5.054 1.00 92.31 109 LYS A C 1
ATOM 865 O O . LYS A 1 109 ? -14.116 -4.427 -5.670 1.00 92.31 109 LYS A O 1
ATOM 870 N N . VAL A 1 110 ? -12.180 -3.372 -5.268 1.00 92.75 110 VAL A N 1
ATOM 871 C CA . VAL A 1 110 ? -11.397 -4.161 -6.233 1.00 92.75 110 VAL A CA 1
ATOM 872 C C . VAL A 1 110 ? -11.114 -5.574 -5.724 1.00 92.75 110 VAL A C 1
ATOM 874 O O . VAL A 1 110 ? -11.024 -6.496 -6.525 1.00 92.75 110 VAL A O 1
ATOM 877 N N . LEU A 1 111 ? -10.970 -5.747 -4.410 1.00 92.12 111 LEU A N 1
ATOM 878 C CA . LEU A 1 111 ? -10.722 -7.040 -3.764 1.00 92.12 111 LEU A CA 1
ATOM 879 C C . LEU A 1 111 ? -12.017 -7.754 -3.335 1.00 92.12 111 LEU A C 1
ATOM 881 O O . LEU A 1 111 ? -11.970 -8.721 -2.579 1.00 92.12 111 LEU A O 1
ATOM 885 N N . GLU A 1 112 ? -13.184 -7.275 -3.766 1.00 91.06 112 GLU A N 1
ATOM 886 C CA . GLU A 1 112 ? -14.471 -7.920 -3.476 1.00 91.06 112 GLU A CA 1
ATOM 887 C C . GLU A 1 112 ? -14.605 -9.244 -4.241 1.00 91.06 112 GLU A C 1
ATOM 889 O O . GLU A 1 112 ? -15.063 -10.241 -3.692 1.00 91.06 112 GLU A O 1
ATOM 89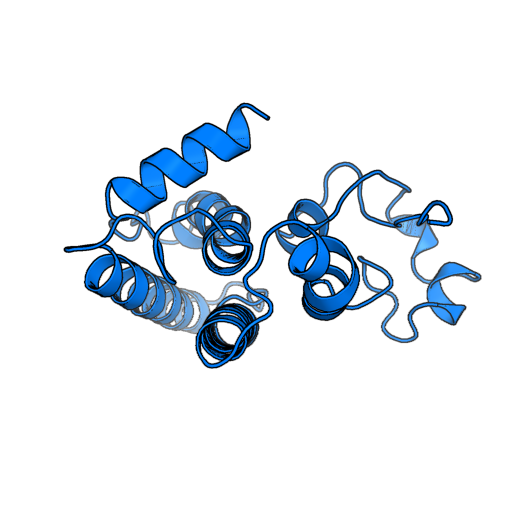4 N N . ASP A 1 113 ? -14.149 -9.262 -5.494 1.00 89.44 113 ASP A N 1
ATOM 895 C CA . ASP A 1 113 ? -14.222 -10.393 -6.420 1.00 89.44 113 ASP A CA 1
ATOM 896 C C . ASP A 1 113 ? -12.836 -10.931 -6.818 1.00 89.44 113 ASP A C 1
ATOM 898 O O . ASP A 1 113 ? -12.718 -11.743 -7.738 1.00 89.44 113 ASP A O 1
ATOM 902 N N . ARG A 1 114 ? -11.766 -10.467 -6.156 1.00 91.12 114 ARG A N 1
ATOM 903 C CA . ARG A 1 114 ? -10.375 -10.774 -6.523 1.00 91.12 114 ARG A CA 1
ATOM 904 C C . ARG A 1 114 ? -9.491 -10.964 -5.307 1.00 91.12 114 ARG A C 1
ATOM 906 O O . ARG A 1 114 ? -9.571 -10.227 -4.331 1.00 91.12 114 ARG A O 1
ATOM 913 N N . GLU A 1 115 ? -8.552 -11.891 -5.436 1.00 90.81 115 GLU A N 1
ATOM 914 C CA . GLU A 1 115 ? -7.532 -12.134 -4.417 1.00 90.81 115 GLU A CA 1
ATOM 915 C C . GLU A 1 115 ? -6.346 -11.154 -4.525 1.00 90.81 115 GLU A C 1
ATOM 917 O O . GLU A 1 115 ? -5.726 -10.803 -3.523 1.00 90.81 115 GLU A O 1
ATOM 922 N N . TRP A 1 116 ? -6.045 -10.641 -5.724 1.00 92.25 116 TRP A N 1
ATOM 923 C CA . TRP A 1 116 ? -4.879 -9.788 -5.998 1.00 92.25 116 TRP A CA 1
ATOM 924 C C . TRP A 1 116 ? -5.266 -8.534 -6.781 1.00 92.25 116 TRP A C 1
ATOM 926 O O . TRP A 1 116 ? -6.161 -8.571 -7.627 1.00 92.25 116 TRP A O 1
ATOM 936 N N . LEU A 1 117 ? -4.570 -7.416 -6.537 1.00 93.06 117 LEU A N 1
ATOM 937 C CA . LEU A 1 117 ? -4.848 -6.153 -7.237 1.00 93.06 117 LEU A CA 1
ATOM 938 C C . LEU A 1 117 ? -4.551 -6.224 -8.741 1.00 93.06 117 LEU A C 1
ATOM 940 O O . LEU A 1 117 ? -5.170 -5.511 -9.536 1.00 93.06 117 LEU A O 1
ATOM 944 N N . VAL A 1 118 ? -3.603 -7.075 -9.143 1.00 94.12 118 VAL A N 1
ATOM 945 C CA . VAL A 1 118 ? -3.265 -7.311 -10.548 1.00 94.12 118 VAL A CA 1
ATOM 946 C C . VAL A 1 118 ? -3.015 -8.792 -10.784 1.00 94.12 118 VAL A C 1
ATOM 948 O O . VAL A 1 118 ? -2.150 -9.390 -10.157 1.00 94.12 118 VAL A O 1
ATOM 951 N N . GLY A 1 119 ? -3.705 -9.351 -11.778 1.00 92.62 119 GLY A N 1
ATOM 952 C CA . GLY A 1 119 ? -3.467 -10.714 -12.239 1.00 92.62 119 GLY A CA 1
ATOM 953 C C . GLY A 1 119 ? -3.907 -11.775 -11.232 1.00 92.62 119 GLY A C 1
ATOM 954 O O . GLY A 1 119 ? -5.020 -11.718 -10.725 1.00 92.62 119 GLY A O 1
ATOM 955 N N . ASP A 1 120 ? -3.051 -12.770 -11.031 1.00 92.62 120 ASP A N 1
ATOM 956 C CA . ASP A 1 120 ? -3.335 -14.049 -10.375 1.00 92.62 120 ASP A CA 1
ATOM 957 C C . ASP A 1 120 ? -2.356 -14.381 -9.235 1.00 92.62 120 ASP A C 1
ATOM 959 O O . ASP A 1 120 ? -2.359 -15.499 -8.729 1.00 92.62 120 ASP A O 1
ATOM 963 N N . ARG A 1 121 ? -1.507 -13.431 -8.824 1.00 87.75 121 ARG A N 1
ATOM 964 C CA . ARG A 1 121 ? -0.564 -13.619 -7.712 1.00 87.75 121 ARG A CA 1
ATOM 965 C C . ARG A 1 121 ? -0.268 -12.322 -6.970 1.00 87.75 121 ARG A C 1
ATOM 967 O O . ARG A 1 121 ? -0.422 -11.238 -7.528 1.00 87.75 121 ARG A O 1
ATOM 974 N N . CYS A 1 122 ? 0.276 -12.456 -5.761 1.00 85.88 122 CYS A N 1
ATOM 975 C CA . CYS A 1 122 ? 0.811 -11.337 -4.990 1.00 85.88 122 CYS A CA 1
ATOM 976 C C . CYS A 1 122 ? 1.893 -10.585 -5.763 1.00 85.88 122 CYS A C 1
ATOM 978 O O . CYS A 1 122 ? 2.833 -11.190 -6.291 1.00 85.88 122 CYS A O 1
ATOM 980 N N . THR A 1 123 ? 1.787 -9.260 -5.785 1.00 86.25 123 THR A N 1
ATOM 981 C CA . THR A 1 123 ? 2.827 -8.383 -6.321 1.00 86.25 123 THR A CA 1
ATOM 982 C C . THR A 1 123 ? 3.107 -7.225 -5.373 1.00 86.25 123 THR A C 1
ATOM 984 O O . THR A 1 123 ? 2.393 -6.994 -4.398 1.00 86.25 123 THR A O 1
ATOM 987 N N . PHE A 1 124 ? 4.124 -6.428 -5.691 1.00 83.62 124 PHE A N 1
ATOM 988 C CA . PHE A 1 124 ? 4.390 -5.189 -4.958 1.00 83.62 124 PHE A CA 1
ATOM 989 C C . PHE A 1 124 ? 3.192 -4.221 -4.923 1.00 83.62 124 PHE A C 1
ATOM 991 O O . PHE A 1 124 ? 3.112 -3.409 -4.004 1.00 83.62 124 PHE A O 1
ATOM 998 N N . ALA A 1 125 ? 2.270 -4.308 -5.893 1.00 88.25 125 ALA A N 1
ATOM 999 C CA . ALA A 1 125 ? 1.049 -3.512 -5.898 1.00 88.25 125 ALA A CA 1
ATOM 1000 C C . ALA A 1 125 ? 0.178 -3.817 -4.675 1.00 88.25 125 ALA A C 1
ATOM 1002 O O . ALA A 1 125 ? -0.418 -2.903 -4.130 1.00 88.25 125 ALA A O 1
ATOM 1003 N N . ASP A 1 126 ? 0.133 -5.068 -4.216 1.00 87.56 126 ASP A N 1
ATOM 1004 C CA . ASP A 1 126 ? -0.592 -5.464 -3.008 1.00 87.56 126 ASP A CA 1
ATOM 1005 C C . ASP A 1 126 ? 0.153 -5.022 -1.739 1.00 87.56 126 ASP A C 1
ATOM 1007 O O . ASP A 1 126 ? -0.436 -4.464 -0.813 1.00 87.56 126 ASP A O 1
ATOM 1011 N N . LEU A 1 127 ? 1.468 -5.249 -1.709 1.00 83.56 127 LEU A N 1
ATOM 1012 C CA . LEU A 1 127 ? 2.284 -5.062 -0.508 1.00 83.56 127 LEU A CA 1
ATOM 1013 C C . LEU A 1 127 ? 2.519 -3.588 -0.156 1.00 83.56 127 LEU A C 1
ATOM 1015 O O . LEU A 1 127 ? 2.673 -3.256 1.017 1.00 83.56 127 LEU A O 1
ATOM 1019 N N . CYS A 1 128 ? 2.527 -2.678 -1.137 1.00 82.31 128 CYS A N 1
ATOM 1020 C CA . CYS A 1 128 ? 2.856 -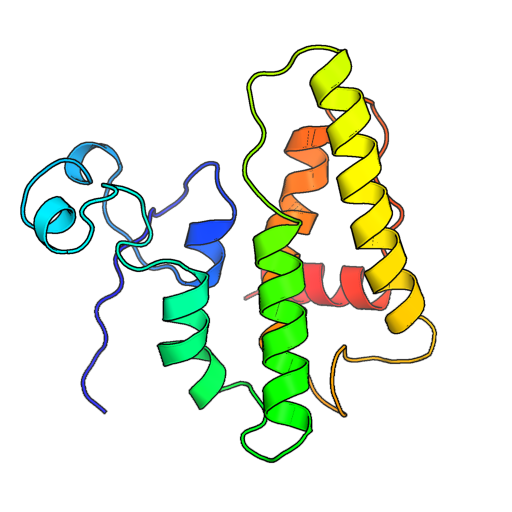1.270 -0.895 1.00 82.31 128 CYS A CA 1
ATOM 1021 C C . CYS A 1 128 ? 1.831 -0.528 -0.015 1.00 82.31 128 CYS A C 1
ATOM 1023 O O . CYS A 1 128 ? 2.179 0.499 0.579 1.00 82.31 128 CYS A O 1
ATOM 1025 N N . PHE A 1 129 ? 0.605 -1.054 0.101 1.00 85.12 129 PHE A N 1
ATOM 1026 C CA . PHE A 1 129 ? -0.465 -0.505 0.938 1.00 85.12 129 PHE A CA 1
ATOM 1027 C C . PHE A 1 129 ? -0.415 -0.987 2.391 1.00 85.12 129 PHE A C 1
ATOM 1029 O O . PHE A 1 129 ? -0.915 -0.288 3.272 1.00 85.12 129 PHE A O 1
ATOM 1036 N N . VAL A 1 130 ? 0.170 -2.161 2.656 1.00 80.31 130 VAL A N 1
ATOM 1037 C CA . VAL A 1 130 ? 0.122 -2.816 3.976 1.00 80.31 130 VAL A CA 1
ATOM 1038 C C . VAL A 1 130 ? 0.736 -1.944 5.083 1.00 80.31 130 VAL A C 1
ATOM 1040 O O . VAL A 1 130 ? 0.010 -1.645 6.031 1.00 80.31 130 VAL A O 1
ATOM 1043 N N . PRO A 1 131 ? 1.969 -1.403 4.950 1.00 76.25 131 PRO A N 1
ATOM 1044 C CA . PRO A 1 131 ? 2.566 -0.584 6.011 1.00 76.25 131 PRO A CA 1
ATOM 1045 C C . PRO A 1 131 ? 1.740 0.658 6.363 1.00 76.25 131 PRO A C 1
ATOM 1047 O O . PRO A 1 131 ? 1.691 1.091 7.510 1.00 76.25 131 PRO A O 1
ATOM 1050 N N . TRP A 1 132 ? 1.073 1.250 5.370 1.00 77.06 132 TRP A N 1
ATOM 1051 C CA . TRP A 1 132 ? 0.230 2.424 5.582 1.00 77.06 132 TRP A CA 1
ATOM 1052 C C . TRP A 1 132 ? -1.096 2.070 6.249 1.00 77.06 132 TRP A C 1
ATOM 1054 O O . TRP A 1 132 ? -1.556 2.837 7.089 1.00 77.06 132 TRP A O 1
ATOM 1064 N N . GLN A 1 133 ? -1.684 0.917 5.917 1.00 77.06 133 GLN 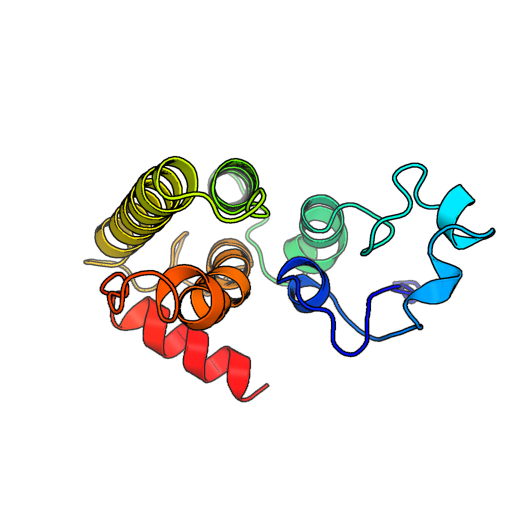A N 1
ATOM 1065 C CA . GLN A 1 133 ? -2.891 0.410 6.574 1.00 77.06 133 GLN A CA 1
ATOM 1066 C C . GLN A 1 133 ? -2.633 0.047 8.044 1.00 77.06 133 GLN A C 1
ATOM 1068 O O . GLN A 1 133 ? -3.468 0.334 8.898 1.00 77.06 133 GLN A O 1
ATOM 1073 N N . ASP A 1 134 ? -1.460 -0.502 8.369 1.00 76.19 134 ASP A N 1
ATOM 1074 C CA . ASP A 1 134 ? -1.074 -0.796 9.758 1.00 76.19 134 ASP A CA 1
ATOM 1075 C C . ASP A 1 134 ? -0.826 0.455 10.602 1.00 76.19 134 ASP A C 1
ATOM 1077 O O . ASP A 1 134 ? -1.007 0.431 11.817 1.00 76.19 134 ASP A O 1
ATOM 1081 N N . MET A 1 135 ? -0.498 1.577 9.962 1.00 74.12 135 MET A N 1
ATOM 1082 C CA . MET A 1 135 ? -0.381 2.870 10.632 1.00 74.12 135 MET A CA 1
ATOM 1083 C C . MET A 1 135 ? -1.736 3.545 10.884 1.00 74.12 135 MET A C 1
ATOM 1085 O O . MET A 1 135 ? -1.808 4.468 11.692 1.00 74.12 135 MET A O 1
ATOM 1089 N N . VAL A 1 136 ? -2.825 3.122 10.229 1.00 75.19 136 VAL A N 1
ATOM 1090 C CA . VAL A 1 136 ? -4.146 3.762 10.381 1.00 75.19 136 VAL A CA 1
ATOM 1091 C C . VAL A 1 136 ? -4.664 3.739 11.828 1.00 75.19 136 VAL A C 1
ATOM 1093 O O . VAL A 1 136 ? -5.102 4.792 12.288 1.00 75.19 136 VAL A O 1
ATOM 1096 N N . PRO A 1 137 ? -4.596 2.626 12.587 1.00 72.12 137 PRO A N 1
ATOM 1097 C CA . PRO A 1 137 ? -4.963 2.610 14.004 1.00 72.12 137 PRO A CA 1
ATOM 1098 C C . PRO A 1 137 ? -4.210 3.644 14.843 1.00 72.12 137 PRO A C 1
ATOM 1100 O O . PRO A 1 137 ? -4.828 4.340 15.641 1.00 72.12 137 PRO A O 1
ATOM 1103 N N . PHE A 1 138 ? -2.903 3.784 14.624 1.00 67.94 138 PHE A N 1
ATOM 1104 C CA . PHE A 1 138 ? -2.076 4.771 15.316 1.00 67.94 138 PHE A CA 1
ATOM 1105 C C . PHE A 1 138 ? -2.435 6.206 14.897 1.00 67.94 138 PHE A C 1
ATOM 1107 O O . PHE A 1 138 ? -2.554 7.091 15.733 1.00 67.94 138 PHE A O 1
ATOM 1114 N N . MET A 1 139 ? -2.672 6.444 13.603 1.00 66.81 139 MET A N 1
ATOM 1115 C CA . MET A 1 139 ? -2.937 7.788 13.073 1.00 66.81 139 MET A CA 1
ATOM 1116 C C . MET A 1 139 ? -4.370 8.287 13.312 1.00 66.81 139 MET A C 1
ATOM 1118 O O . MET A 1 139 ? -4.575 9.477 13.535 1.00 66.81 139 MET A O 1
ATOM 1122 N N . LEU A 1 140 ? -5.371 7.410 13.203 1.00 66.50 140 LEU A N 1
ATOM 1123 C CA . LEU A 1 140 ? -6.796 7.765 13.237 1.00 66.50 140 LEU A CA 1
ATOM 1124 C C . LEU A 1 140 ? -7.537 7.178 14.437 1.00 66.50 140 LEU A C 1
ATOM 1126 O O . LEU A 1 140 ? -8.523 7.768 14.880 1.00 66.50 140 LEU A O 1
ATOM 1130 N N . GLY A 1 141 ? -7.087 6.037 14.964 1.00 60.62 141 GLY A N 1
ATOM 1131 C CA . GLY A 1 141 ? -7.729 5.373 16.098 1.00 60.62 141 GLY A CA 1
ATOM 1132 C C . GLY A 1 141 ? -7.661 6.213 17.370 1.00 60.62 141 GLY A C 1
ATOM 1133 O O . GLY A 1 141 ? -8.681 6.364 18.037 1.00 60.62 141 GLY A O 1
ATOM 1134 N N . GLU A 1 142 ? -6.519 6.845 17.648 1.00 58.28 142 GLU A N 1
ATOM 1135 C CA . GLU A 1 142 ? -6.373 7.764 18.788 1.00 58.28 142 GLU A CA 1
ATOM 1136 C C . GLU A 1 142 ? -7.156 9.073 18.599 1.00 58.28 142 GLU A C 1
ATOM 1138 O O . GLU A 1 142 ? -7.659 9.644 19.564 1.00 58.28 142 GLU A O 1
ATOM 1143 N N . ALA A 1 143 ? -7.308 9.535 17.354 1.00 59.06 143 ALA A N 1
ATOM 1144 C CA . ALA A 1 143 ? -7.933 10.820 17.042 1.00 59.06 143 ALA A CA 1
ATOM 1145 C C . ALA A 1 143 ? -9.464 10.756 16.882 1.00 59.06 143 ALA A C 1
ATOM 1147 O O . ALA A 1 143 ? -10.148 11.749 17.119 1.00 59.06 143 ALA A O 1
ATOM 1148 N N . THR A 1 144 ? -10.014 9.618 16.443 1.00 62.28 144 THR A N 1
ATOM 1149 C CA . THR A 1 144 ? -11.435 9.501 16.056 1.00 62.28 144 THR A CA 1
ATOM 1150 C C . THR A 1 144 ? -12.152 8.287 16.644 1.00 62.28 144 THR A C 1
ATOM 1152 O O . THR A 1 144 ? -13.377 8.200 16.538 1.00 62.28 144 THR A O 1
ATOM 1155 N N . GLY A 1 145 ? -11.421 7.324 17.221 1.00 62.81 145 GLY A N 1
ATOM 1156 C CA . GLY A 1 145 ? -11.976 6.050 17.692 1.00 62.81 145 GLY A CA 1
ATOM 1157 C C . GLY A 1 145 ? -12.569 5.165 16.587 1.00 62.81 145 GLY A C 1
ATOM 1158 O O . GLY A 1 145 ? -13.185 4.145 16.890 1.00 62.81 145 GLY A O 1
ATOM 1159 N N . LYS A 1 146 ? -12.415 5.539 15.310 1.00 64.38 146 LYS A N 1
ATOM 1160 C CA . LYS A 1 146 ? -12.966 4.827 14.153 1.00 64.38 146 LYS A CA 1
ATOM 1161 C C . LYS A 1 146 ? -11.840 4.389 13.227 1.00 64.38 146 LYS A C 1
ATOM 1163 O O . LYS A 1 146 ? -10.904 5.139 12.968 1.00 64.38 146 LYS A O 1
ATOM 1168 N N . GLN A 1 147 ? -11.953 3.171 12.710 1.00 66.81 147 GLN A N 1
ATOM 1169 C CA . GLN A 1 147 ? -11.047 2.629 11.702 1.00 66.81 147 GLN A CA 1
ATOM 1170 C C . GLN A 1 147 ? -11.846 2.303 10.437 1.00 66.81 147 GLN A C 1
ATOM 1172 O O . GLN A 1 147 ? -13.001 1.887 10.557 1.00 66.81 147 GLN A O 1
ATOM 1177 N N . PRO A 1 148 ? -11.271 2.491 9.236 1.00 71.25 148 PRO A N 1
ATOM 1178 C CA . PRO A 1 148 ? -11.891 1.997 8.018 1.00 71.25 148 PRO A CA 1
ATOM 1179 C C . PRO A 1 148 ? -12.078 0.483 8.113 1.00 71.25 148 PRO A C 1
ATOM 1181 O O . PRO A 1 148 ? -11.183 -0.238 8.559 1.00 71.25 148 PRO A O 1
ATOM 1184 N N . GLU A 1 149 ? -13.221 -0.009 7.647 1.00 78.06 149 GLU A N 1
ATOM 1185 C CA . GLU A 1 149 ? -13.385 -1.441 7.435 1.00 78.06 149 GLU A CA 1
ATOM 1186 C C . GLU A 1 149 ? -12.457 -1.877 6.302 1.00 78.06 149 GLU A C 1
ATOM 1188 O O . GLU A 1 149 ? -12.468 -1.311 5.210 1.00 78.06 149 GLU A O 1
ATOM 1193 N N . VAL A 1 150 ? -11.624 -2.875 6.573 1.00 78.12 150 VAL A N 1
ATOM 1194 C CA . VAL A 1 150 ? -10.656 -3.413 5.617 1.00 78.12 150 VAL A CA 1
ATOM 1195 C C . VAL A 1 150 ? -11.153 -4.777 5.153 1.00 78.12 150 VAL A C 1
ATOM 1197 O O . VAL A 1 150 ? -11.452 -5.630 5.988 1.00 78.12 150 VAL A O 1
ATOM 1200 N N . ASN A 1 151 ? -11.220 -4.996 3.840 1.00 82.00 151 ASN A N 1
ATOM 1201 C CA . ASN A 1 151 ? -11.606 -6.271 3.235 1.00 82.00 151 ASN A CA 1
ATOM 1202 C C . ASN A 1 151 ? -10.720 -7.411 3.769 1.00 82.00 151 ASN A C 1
ATOM 1204 O O . ASN A 1 151 ? -9.513 -7.242 3.963 1.00 82.00 151 ASN A O 1
ATOM 1208 N N . LYS A 1 152 ? -11.328 -8.582 3.982 1.00 80.44 152 LYS A N 1
ATOM 1209 C CA . LYS A 1 152 ? -10.691 -9.785 4.530 1.00 80.44 152 LYS A CA 1
ATOM 1210 C C . LYS A 1 152 ? -9.368 -10.144 3.841 1.00 80.44 152 LYS A C 1
ATOM 1212 O O . LYS A 1 152 ? -8.394 -10.409 4.534 1.00 80.44 152 LYS A O 1
ATOM 1217 N N . VAL A 1 153 ? -9.301 -10.068 2.512 1.00 78.94 153 VAL A N 1
ATOM 1218 C CA . VAL A 1 153 ? -8.083 -10.354 1.733 1.00 78.94 153 VAL A CA 1
ATOM 1219 C C . VAL A 1 153 ? -6.946 -9.413 2.135 1.00 78.94 153 VAL A C 1
ATOM 1221 O O . VAL A 1 153 ? -5.804 -9.826 2.323 1.00 78.94 153 VAL A O 1
ATOM 1224 N N . LEU A 1 154 ? -7.251 -8.128 2.309 1.00 77.62 154 LEU A N 1
ATOM 1225 C CA . LEU A 1 154 ? -6.264 -7.145 2.742 1.00 77.62 154 LEU A CA 1
ATOM 1226 C C . LEU A 1 154 ? -5.881 -7.346 4.220 1.00 77.62 154 LEU A C 1
ATOM 1228 O O . LEU A 1 154 ? -4.721 -7.151 4.570 1.00 77.62 154 LEU A O 1
ATOM 1232 N N . GLN A 1 155 ? -6.799 -7.802 5.079 1.00 79.56 155 GLN A N 1
ATOM 1233 C CA . GLN A 1 155 ? -6.475 -8.186 6.461 1.00 79.56 155 GLN A CA 1
ATOM 1234 C C . GLN A 1 155 ? -5.539 -9.401 6.533 1.00 79.56 155 GLN A C 1
ATOM 1236 O O . GLN A 1 155 ? -4.595 -9.404 7.320 1.00 79.56 155 GLN A O 1
ATOM 1241 N N . GLU A 1 156 ? -5.779 -10.423 5.714 1.00 79.06 156 GLU A N 1
ATOM 1242 C CA . GLU A 1 156 ? -4.932 -11.619 5.635 1.00 79.06 156 GLU A CA 1
ATOM 1243 C C . GLU A 1 156 ? -3.525 -11.260 5.150 1.00 79.06 156 GLU A C 1
ATOM 1245 O O . GLU A 1 156 ? -2.540 -11.680 5.755 1.00 79.06 156 GLU A O 1
ATOM 1250 N N . LYS A 1 157 ? -3.418 -10.388 4.139 1.00 76.69 157 LYS A N 1
ATOM 1251 C CA . LYS A 1 157 ? -2.129 -9.860 3.661 1.00 76.69 157 LYS A CA 1
ATOM 1252 C C . LYS A 1 157 ? -1.368 -9.092 4.743 1.00 76.69 157 LYS A C 1
ATOM 1254 O O . LYS A 1 157 ? -0.153 -9.243 4.846 1.00 76.69 157 LYS A O 1
ATOM 1259 N N . ARG A 1 158 ? -2.067 -8.292 5.558 1.00 75.69 158 ARG A N 1
ATOM 1260 C CA . ARG A 1 158 ? -1.468 -7.583 6.703 1.00 75.69 158 ARG A CA 1
ATOM 1261 C C . ARG A 1 158 ? -0.898 -8.560 7.732 1.00 75.69 158 ARG A C 1
ATOM 1263 O O . ARG A 1 158 ? 0.246 -8.404 8.139 1.00 75.69 158 ARG A O 1
ATOM 1270 N N . LYS A 1 159 ? -1.661 -9.597 8.099 1.00 74.00 159 LYS A N 1
ATOM 1271 C CA . LYS A 1 159 ? -1.193 -10.642 9.027 1.00 74.00 159 LYS A CA 1
ATOM 1272 C C . LYS A 1 159 ? 0.029 -11.383 8.491 1.00 74.00 159 LYS A C 1
ATOM 1274 O O . LYS A 1 159 ? 1.015 -11.491 9.204 1.00 74.00 159 LYS A O 1
ATOM 1279 N N . ALA A 1 160 ? -0.012 -11.815 7.231 1.00 68.88 160 ALA A N 1
ATOM 1280 C CA . ALA A 1 160 ? 1.095 -12.543 6.619 1.00 68.88 160 ALA A CA 1
ATOM 1281 C C . ALA A 1 160 ? 2.398 -11.725 6.606 1.00 68.88 160 ALA A C 1
ATOM 1283 O O . ALA A 1 160 ? 3.453 -12.271 6.893 1.00 68.88 160 ALA A O 1
ATOM 1284 N N . MET A 1 161 ? 2.332 -10.417 6.324 1.00 66.00 161 MET A N 1
ATOM 1285 C CA . MET A 1 161 ? 3.503 -9.526 6.359 1.00 66.00 161 MET A CA 1
ATOM 1286 C C . MET A 1 161 ? 4.058 -9.292 7.770 1.00 66.00 161 MET A C 1
ATOM 1288 O O . MET A 1 161 ? 5.253 -9.067 7.907 1.00 66.00 161 MET A O 1
ATOM 1292 N N . ALA A 1 162 ? 3.215 -9.327 8.806 1.00 61.44 162 ALA A N 1
ATOM 1293 C CA . ALA A 1 162 ? 3.652 -9.161 10.194 1.00 61.44 162 ALA A CA 1
ATOM 1294 C C . ALA A 1 162 ? 4.394 -10.393 10.751 1.00 61.44 162 ALA A C 1
ATOM 1296 O O . ALA A 1 162 ? 5.064 -10.291 11.775 1.00 61.44 162 ALA A O 1
ATOM 1297 N N . GLU A 1 163 ? 4.250 -11.548 10.098 1.00 59.44 163 GLU A N 1
ATOM 1298 C CA . GLU A 1 163 ? 4.860 -12.826 10.487 1.00 59.44 163 GLU A CA 1
ATOM 1299 C C . GLU A 1 163 ? 6.169 -13.133 9.726 1.00 59.44 163 GLU A C 1
ATOM 1301 O O . GLU A 1 163 ? 6.790 -14.167 9.982 1.00 59.44 163 GLU A O 1
ATOM 1306 N N . MET A 1 164 ? 6.585 -12.259 8.796 1.00 52.94 164 MET A N 1
ATOM 1307 C CA . MET A 1 164 ? 7.831 -12.363 8.012 1.00 52.94 164 MET A CA 1
ATOM 1308 C C . MET A 1 164 ? 9.004 -11.663 8.697 1.00 52.94 164 MET A C 1
ATOM 1310 O O . MET A 1 164 ? 10.127 -12.207 8.587 1.00 52.94 164 MET A O 1
#